Protein AF-A0A939DT21-F1 (afdb_monomer_lite)

pLDDT: mean 90.7, std 7.93, range [51.38, 97.12]

Secondary structure (DSSP, 8-state):
----THHHHTHHHHHHHHHHHHHHHHHHHHHHHHT-----HHHHHHHHHHHHHHHHHHHHHHHHHHHHHHHHHHHHHHHTT-HHHHHHHHHHHHHHHHHHHHHHHHHHHH--

Organism: NCBI:txid751969

Structure (mmCIF, N/CA/C/O backbone):
data_AF-A0A939DT21-F1
#
_entry.id   AF-A0A939DT21-F1
#
loop_
_atom_site.group_PDB
_atom_site.id
_atom_site.type_symbol
_atom_site.label_atom_id
_atom_site.label_alt_id
_atom_site.label_comp_id
_atom_site.label_asym_id
_atom_site.label_entity_id
_atom_site.label_seq_id
_atom_site.pdbx_PDB_ins_code
_atom_site.Cartn_x
_atom_site.Cartn_y
_atom_site.Cartn_z
_atom_site.occupancy
_atom_site.B_iso_or_equiv
_atom_site.auth_seq_id
_atom_site.auth_comp_id
_atom_site.auth_asym_id
_atom_site.auth_atom_id
_atom_site.pdbx_PDB_model_num
ATOM 1 N N . MET A 1 1 ? -21.346 -6.337 17.626 1.00 51.38 1 MET A N 1
ATOM 2 C 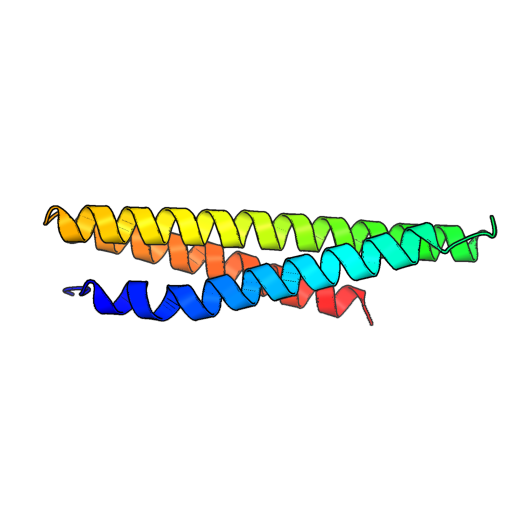CA . MET A 1 1 ? -19.960 -6.763 17.919 1.00 51.38 1 MET A CA 1
ATOM 3 C C . MET A 1 1 ? -19.192 -5.530 18.378 1.00 51.38 1 MET A C 1
ATOM 5 O O . MET A 1 1 ? -19.177 -4.561 17.632 1.00 51.38 1 MET A O 1
ATOM 9 N N . ASN A 1 2 ? -18.654 -5.510 19.601 1.00 62.81 2 ASN A N 1
ATOM 10 C CA . ASN A 1 2 ? -17.906 -4.354 20.117 1.00 62.81 2 ASN A CA 1
ATOM 11 C C . ASN A 1 2 ? -16.434 -4.485 19.709 1.00 62.81 2 ASN A C 1
ATOM 13 O O . ASN A 1 2 ? -15.739 -5.373 20.191 1.00 62.81 2 ASN A O 1
ATOM 17 N N . ILE A 1 3 ? -15.984 -3.626 18.796 1.00 71.62 3 ILE A N 1
ATOM 18 C CA . ILE A 1 3 ? -14.572 -3.483 18.429 1.00 71.62 3 ILE A CA 1
ATOM 19 C C . ILE A 1 3 ? -13.913 -2.577 19.465 1.00 71.62 3 ILE A C 1
ATOM 21 O O . ILE A 1 3 ? -14.331 -1.432 19.639 1.00 71.62 3 ILE A O 1
ATOM 25 N N . THR A 1 4 ? -12.897 -3.087 20.151 1.00 78.06 4 THR A N 1
ATOM 26 C CA . THR A 1 4 ? -12.104 -2.319 21.113 1.00 78.06 4 THR A CA 1
ATOM 27 C C . THR A 1 4 ? -11.026 -1.513 20.391 1.00 78.06 4 THR A C 1
ATOM 29 O O . THR A 1 4 ? -10.570 -1.887 19.311 1.00 78.06 4 THR A O 1
ATOM 32 N N . LEU A 1 5 ? -10.547 -0.431 21.012 1.00 77.88 5 LEU A N 1
ATOM 33 C CA . LEU A 1 5 ? -9.430 0.378 20.492 1.00 77.88 5 LEU A CA 1
ATOM 34 C C . LEU A 1 5 ? -8.157 -0.444 20.223 1.00 77.88 5 LEU A C 1
ATOM 36 O O . LEU A 1 5 ? -7.332 -0.054 19.403 1.00 77.88 5 LEU A O 1
ATOM 40 N N . THR A 1 6 ? -8.003 -1.595 20.876 1.00 80.50 6 THR A N 1
ATOM 41 C CA . THR A 1 6 ? -6.867 -2.498 20.676 1.00 80.50 6 THR A CA 1
ATOM 42 C C . THR A 1 6 ? -6.880 -3.193 19.313 1.00 80.50 6 THR A C 1
ATOM 44 O O . THR A 1 6 ? -5.809 -3.448 18.772 1.00 80.50 6 THR A O 1
ATOM 47 N N . THR A 1 7 ? -8.044 -3.465 18.707 1.00 82.31 7 THR A N 1
ATOM 48 C CA . THR A 1 7 ? -8.105 -4.187 17.422 1.00 82.31 7 THR A CA 1
ATOM 49 C C . THR A 1 7 ? -7.496 -3.379 16.270 1.00 82.31 7 THR A C 1
ATOM 51 O O . THR A 1 7 ? -6.610 -3.909 15.599 1.00 82.31 7 THR A O 1
ATOM 54 N N . PRO A 1 8 ? -7.864 -2.098 16.050 1.00 77.56 8 PRO A N 1
ATOM 55 C CA . PRO A 1 8 ? -7.196 -1.287 15.038 1.00 77.56 8 PRO A CA 1
ATOM 56 C C . PRO A 1 8 ? -5.747 -0.950 15.430 1.00 77.56 8 PRO A C 1
ATOM 58 O O . PRO A 1 8 ? -4.896 -0.844 14.551 1.00 77.56 8 PRO A O 1
ATOM 61 N N . ALA A 1 9 ? -5.429 -0.844 16.731 1.00 84.25 9 ALA A N 1
ATOM 62 C CA . ALA A 1 9 ? -4.083 -0.500 17.213 1.00 84.25 9 ALA A CA 1
ATOM 63 C C . ALA A 1 9 ? -3.029 -1.534 16.796 1.00 84.25 9 ALA A C 1
ATOM 65 O O . ALA A 1 9 ? -1.918 -1.173 16.411 1.00 84.25 9 ALA A O 1
ATOM 66 N N . MET A 1 10 ? -3.395 -2.817 16.805 1.00 87.06 10 MET A N 1
ATOM 67 C CA . MET A 1 10 ? -2.507 -3.914 16.408 1.00 87.06 10 MET A CA 1
ATOM 68 C C . MET A 1 10 ? -2.113 -3.861 14.922 1.00 87.06 10 MET A C 1
ATOM 70 O O . MET A 1 10 ? -1.112 -4.461 14.535 1.00 87.06 10 MET A O 1
ATOM 74 N N . LEU A 1 11 ? -2.857 -3.127 14.084 1.00 84.88 11 LEU A N 1
ATOM 75 C CA . LEU A 1 11 ? -2.555 -2.975 12.658 1.00 84.88 11 LEU A CA 1
ATOM 76 C C . LEU A 1 11 ? -1.531 -1.868 12.370 1.00 84.88 11 LEU A C 1
ATOM 78 O O . LEU A 1 11 ? -0.904 -1.902 11.313 1.00 84.88 11 LEU A O 1
ATOM 82 N N . PHE A 1 12 ? -1.311 -0.915 13.284 1.00 85.44 12 PHE A N 1
ATOM 83 C CA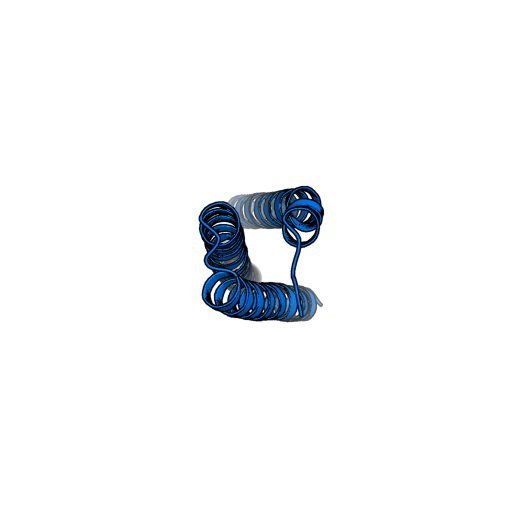 . PHE A 1 12 ? -0.398 0.216 13.052 1.00 85.44 12 PHE A CA 1
ATOM 84 C C . PHE A 1 12 ? 1.034 -0.219 12.719 1.00 85.44 12 PHE A C 1
ATOM 86 O O . PHE A 1 12 ? 1.570 0.260 11.712 1.00 85.44 12 PHE A O 1
ATOM 93 N N . PRO A 1 13 ? 1.661 -1.135 13.485 1.00 88.12 13 PRO A N 1
ATOM 94 C CA . PRO A 1 13 ? 3.010 -1.596 13.172 1.00 88.12 13 PRO A CA 1
ATOM 95 C C . PRO A 1 13 ? 3.069 -2.306 11.815 1.00 88.12 13 PRO A C 1
ATOM 97 O O . PRO A 1 13 ? 3.966 -2.044 11.016 1.00 88.12 13 PRO A O 1
ATOM 100 N N . ALA A 1 14 ? 2.079 -3.156 11.520 1.00 88.75 14 ALA A N 1
ATOM 101 C CA . ALA A 1 14 ? 2.020 -3.912 10.272 1.00 88.75 14 ALA A CA 1
ATOM 102 C C . ALA A 1 14 ? 1.864 -2.996 9.047 1.00 88.75 14 ALA A C 1
ATOM 104 O O . ALA A 1 14 ? 2.590 -3.149 8.065 1.00 88.75 14 ALA A O 1
ATOM 105 N N . ILE A 1 15 ? 0.964 -2.009 9.117 1.00 89.38 15 ILE A N 1
ATOM 106 C CA . ILE A 1 15 ? 0.745 -1.039 8.037 1.00 89.38 15 ILE A CA 1
ATOM 107 C C . ILE A 1 15 ? 1.987 -0.159 7.842 1.00 89.38 15 ILE A C 1
ATOM 109 O O . ILE A 1 15 ? 2.403 0.067 6.707 1.00 89.38 15 ILE A O 1
ATOM 113 N N . SER A 1 16 ? 2.631 0.276 8.929 1.00 88.62 16 SER A N 1
ATOM 114 C CA . SER A 1 16 ? 3.868 1.071 8.866 1.00 88.62 16 SER A CA 1
ATOM 115 C C . SER A 1 16 ? 5.003 0.316 8.165 1.00 88.62 16 SER A C 1
ATOM 117 O O . SER A 1 16 ? 5.648 0.858 7.266 1.00 88.62 16 SER A O 1
ATOM 119 N N . LEU A 1 17 ? 5.215 -0.958 8.518 1.00 92.94 17 LEU A N 1
ATOM 120 C CA . LEU A 1 17 ? 6.215 -1.816 7.871 1.00 92.94 17 LEU A CA 1
ATOM 121 C C . LEU A 1 17 ? 5.905 -2.050 6.387 1.00 92.94 17 LEU A C 1
ATOM 123 O O . LEU A 1 17 ? 6.809 -2.045 5.551 1.00 92.94 17 LEU A O 1
ATOM 127 N N . LEU A 1 18 ? 4.628 -2.215 6.046 1.00 92.94 18 LEU A N 1
ATOM 128 C CA . LEU A 1 18 ? 4.174 -2.398 4.671 1.00 92.94 18 LEU A CA 1
ATOM 129 C C . LEU A 1 18 ? 4.420 -1.145 3.813 1.00 92.94 18 LEU A C 1
ATOM 131 O O . LEU A 1 18 ? 4.940 -1.258 2.702 1.00 92.94 18 LEU A O 1
ATOM 135 N N . LEU A 1 19 ? 4.138 0.051 4.336 1.00 91.62 19 LEU A N 1
ATOM 136 C CA . LEU A 1 19 ? 4.425 1.318 3.650 1.00 91.62 19 LEU A CA 1
ATOM 137 C C . LEU A 1 19 ? 5.932 1.546 3.459 1.00 91.62 19 LEU A C 1
ATOM 139 O O . LEU A 1 19 ? 6.358 2.007 2.393 1.00 91.62 19 LEU A O 1
ATOM 143 N N . LEU A 1 20 ? 6.746 1.177 4.453 1.00 94.44 20 LEU A N 1
ATOM 144 C CA . LEU A 1 20 ? 8.205 1.206 4.336 1.00 94.44 20 LEU A CA 1
ATOM 145 C C . LEU A 1 20 ? 8.689 0.257 3.230 1.00 94.44 20 LEU A C 1
ATOM 147 O O . LEU A 1 20 ? 9.496 0.648 2.386 1.00 94.44 20 LEU A O 1
ATOM 151 N N . ALA A 1 21 ? 8.149 -0.963 3.173 1.00 94.50 21 ALA A N 1
ATOM 152 C CA . ALA A 1 21 ? 8.477 -1.926 2.126 1.00 94.50 21 ALA A CA 1
ATOM 153 C C . ALA A 1 21 ? 8.119 -1.406 0.722 1.00 94.50 21 ALA A C 1
ATOM 155 O O . ALA A 1 21 ? 8.908 -1.563 -0.212 1.00 94.50 21 ALA A O 1
ATOM 156 N N . TYR A 1 22 ? 6.964 -0.753 0.561 1.00 95.06 22 TYR A N 1
ATOM 157 C CA . TYR A 1 22 ? 6.556 -0.160 -0.720 1.00 95.06 22 TYR A CA 1
ATOM 158 C C . TYR A 1 22 ? 7.464 0.994 -1.133 1.00 95.06 22 TYR A C 1
ATOM 160 O O . TYR A 1 22 ? 7.889 1.054 -2.288 1.00 95.06 22 TYR A O 1
ATOM 168 N N . THR A 1 23 ? 7.831 1.851 -0.181 1.00 95.31 23 THR A N 1
ATOM 169 C CA . THR A 1 23 ? 8.772 2.953 -0.413 1.00 95.31 23 THR A CA 1
ATOM 170 C C . THR A 1 23 ? 10.131 2.419 -0.866 1.00 95.31 23 THR A C 1
ATOM 172 O O . THR A 1 23 ? 10.668 2.883 -1.871 1.00 95.31 23 THR A O 1
ATOM 175 N N . ASN A 1 24 ? 10.647 1.383 -0.198 1.00 96.00 24 ASN A N 1
ATOM 176 C CA . ASN A 1 24 ? 11.904 0.742 -0.582 1.00 96.00 24 ASN A CA 1
ATOM 177 C C . ASN A 1 24 ? 11.835 0.181 -2.011 1.00 96.00 24 ASN A C 1
ATOM 179 O O . ASN A 1 24 ? 12.708 0.481 -2.823 1.00 96.00 24 ASN A O 1
ATOM 183 N N . ARG A 1 25 ? 10.765 -0.548 -2.367 1.00 94.62 25 ARG A N 1
ATOM 184 C CA . ARG A 1 25 ? 10.571 -1.057 -3.740 1.00 94.62 25 ARG A CA 1
ATOM 185 C C . ARG A 1 25 ? 10.518 0.070 -4.774 1.00 94.62 25 ARG A C 1
ATOM 187 O O . ARG A 1 25 ? 11.144 -0.042 -5.828 1.00 94.62 25 ARG A O 1
ATOM 194 N N . PHE A 1 26 ? 9.804 1.156 -4.478 1.00 95.06 26 PHE A N 1
ATOM 195 C CA . PHE A 1 26 ? 9.715 2.319 -5.361 1.00 95.06 26 PHE A CA 1
ATOM 196 C C . PHE A 1 26 ? 11.094 2.942 -5.615 1.00 95.06 26 PHE A C 1
ATOM 198 O O . PHE A 1 26 ? 11.477 3.138 -6.770 1.00 95.06 26 PHE A O 1
ATOM 205 N N . VAL A 1 27 ? 11.854 3.211 -4.548 1.00 94.94 27 VAL A N 1
ATOM 206 C CA . VAL A 1 27 ? 13.189 3.823 -4.638 1.00 94.94 27 VAL A CA 1
ATOM 207 C C . VAL A 1 27 ? 14.152 2.922 -5.410 1.00 94.94 27 VAL A C 1
ATOM 209 O O . VAL A 1 27 ? 14.874 3.412 -6.282 1.00 94.94 27 VAL A O 1
ATOM 212 N N . THR A 1 28 ? 14.128 1.610 -5.160 1.00 95.44 28 THR A N 1
ATOM 213 C CA . THR A 1 28 ? 14.954 0.641 -5.891 1.00 95.44 28 THR A CA 1
ATOM 214 C C . THR A 1 28 ? 14.643 0.654 -7.389 1.00 95.44 28 THR A C 1
ATOM 216 O O . THR A 1 28 ? 15.561 0.822 -8.190 1.00 95.44 28 THR A O 1
ATOM 219 N N . LEU A 1 29 ? 13.370 0.557 -7.794 1.00 93.50 29 LEU A N 1
ATOM 220 C CA . LEU A 1 29 ? 13.001 0.570 -9.218 1.00 93.50 29 LEU A CA 1
ATOM 221 C C . LEU A 1 29 ? 13.324 1.910 -9.889 1.00 93.50 29 LEU A C 1
ATOM 223 O O . LEU A 1 29 ? 13.833 1.928 -11.009 1.00 93.50 29 LEU A O 1
ATOM 227 N N . ALA A 1 30 ? 13.084 3.032 -9.207 1.00 93.38 30 ALA A N 1
ATOM 228 C CA . ALA A 1 30 ? 13.438 4.355 -9.717 1.00 93.38 30 ALA A CA 1
ATOM 229 C C . ALA A 1 30 ? 14.960 4.530 -9.870 1.00 93.38 30 ALA A C 1
ATOM 231 O O . ALA A 1 30 ? 15.415 5.226 -10.776 1.00 93.38 30 ALA A O 1
ATOM 232 N N . SER A 1 31 ? 15.762 3.906 -9.003 1.00 94.38 31 SER A N 1
ATOM 233 C CA . SER A 1 31 ? 17.220 3.853 -9.155 1.00 94.38 31 SER A CA 1
ATOM 234 C C . SER A 1 31 ? 17.629 3.039 -10.383 1.00 94.38 31 SER A C 1
ATOM 236 O O . SER A 1 31 ? 18.389 3.534 -11.208 1.00 94.38 31 SER A O 1
ATOM 238 N N . ILE A 1 32 ? 17.053 1.846 -10.571 1.00 93.06 32 ILE A N 1
ATOM 239 C CA . ILE A 1 32 ? 17.334 0.989 -11.736 1.00 93.06 32 ILE A CA 1
ATOM 240 C C . ILE A 1 32 ? 17.025 1.724 -13.047 1.00 93.06 32 ILE A C 1
ATOM 242 O O . ILE A 1 32 ? 17.867 1.740 -13.937 1.00 93.06 32 ILE A O 1
ATOM 246 N N . ILE A 1 33 ? 15.870 2.399 -13.151 1.00 91.12 33 ILE A N 1
ATOM 247 C CA . ILE A 1 33 ? 15.511 3.173 -14.355 1.00 91.12 33 ILE A CA 1
ATOM 248 C C . ILE A 1 33 ? 16.555 4.256 -14.667 1.00 91.12 33 ILE A C 1
ATOM 250 O O . ILE A 1 33 ? 16.872 4.475 -15.832 1.00 91.12 33 ILE A O 1
ATOM 254 N N . ARG A 1 34 ? 17.089 4.932 -13.643 1.00 91.38 34 ARG A N 1
ATOM 255 C CA . ARG A 1 34 ? 18.093 5.998 -13.808 1.00 91.38 34 ARG A CA 1
ATOM 256 C C . ARG A 1 34 ? 19.477 5.481 -14.212 1.00 91.38 34 ARG A C 1
ATOM 258 O O . ARG A 1 34 ? 20.255 6.262 -14.741 1.00 91.38 34 ARG A O 1
ATOM 265 N N . ASN A 1 35 ? 19.775 4.205 -13.968 1.00 91.88 35 ASN A N 1
ATOM 266 C CA . ASN A 1 35 ? 21.059 3.587 -14.309 1.00 91.88 35 ASN A CA 1
ATOM 267 C C . ASN A 1 35 ? 21.116 3.035 -15.744 1.00 91.88 35 ASN A C 1
ATOM 269 O O . ASN A 1 35 ? 22.168 2.555 -16.160 1.00 91.88 35 ASN A O 1
ATOM 273 N N . PHE A 1 36 ? 20.023 3.081 -16.512 1.00 88.56 36 PHE A N 1
ATOM 274 C CA . PHE A 1 36 ? 20.084 2.761 -17.938 1.00 88.56 36 PHE A CA 1
ATOM 275 C C . PHE A 1 36 ? 20.774 3.894 -18.702 1.00 88.56 36 PHE A C 1
ATOM 277 O O . PHE A 1 36 ? 20.317 5.034 -18.673 1.00 88.56 36 PHE A O 1
ATOM 284 N N . VAL A 1 37 ? 21.870 3.560 -19.386 1.00 82.00 37 VAL A N 1
ATOM 285 C CA . VAL A 1 37 ? 22.696 4.510 -20.156 1.00 82.00 37 VAL A CA 1
ATOM 286 C C . VAL A 1 37 ? 22.531 4.321 -21.672 1.00 82.00 37 VAL A C 1
ATOM 288 O O . VAL A 1 37 ? 22.797 5.240 -22.440 1.00 82.00 37 VAL A O 1
ATOM 291 N N . ASP A 1 38 ? 22.071 3.148 -22.112 1.00 84.19 38 ASP A N 1
ATOM 292 C CA . ASP A 1 38 ? 21.962 2.786 -23.528 1.00 84.19 38 ASP A CA 1
ATOM 293 C C . ASP A 1 38 ? 20.547 3.022 -24.099 1.00 84.19 38 ASP A C 1
ATOM 295 O O . ASP A 1 38 ? 19.547 2.909 -23.390 1.00 84.19 38 ASP A O 1
ATOM 299 N N . ASN A 1 39 ? 20.458 3.327 -25.397 1.00 80.94 39 ASN A N 1
ATOM 300 C CA . ASN A 1 39 ? 19.212 3.666 -26.104 1.00 80.94 39 ASN A CA 1
ATOM 301 C C . ASN A 1 39 ? 18.648 2.509 -26.948 1.00 80.94 39 ASN A C 1
ATOM 303 O O . ASN A 1 39 ? 17.816 2.724 -27.827 1.00 80.94 39 ASN A O 1
ATOM 307 N N . SER A 1 40 ? 19.072 1.273 -26.691 1.00 89.62 40 SER A N 1
ATOM 308 C CA . SER A 1 40 ? 18.581 0.086 -27.398 1.00 89.62 40 SER A CA 1
ATOM 309 C C . SER A 1 40 ? 17.071 -0.160 -27.213 1.00 89.62 40 SER A C 1
ATOM 311 O O . SER A 1 40 ? 16.470 0.174 -26.184 1.00 89.62 40 SER A O 1
ATOM 313 N N . ASP A 1 41 ? 16.435 -0.803 -28.199 1.00 85.94 41 ASP A N 1
ATOM 314 C CA . ASP A 1 41 ? 15.009 -1.181 -28.143 1.00 85.94 41 ASP A CA 1
ATOM 315 C C . ASP A 1 41 ? 14.691 -2.132 -26.975 1.00 85.94 41 ASP A C 1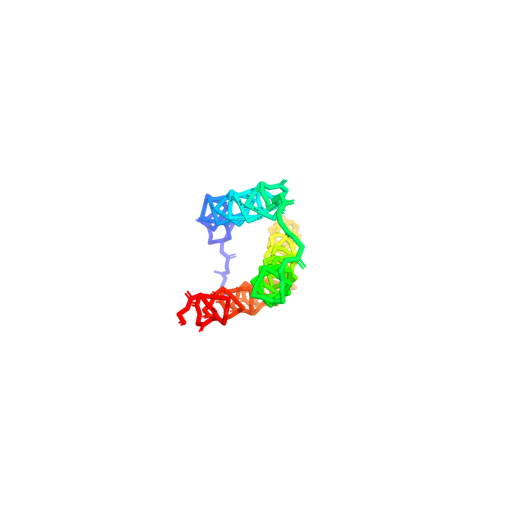
ATOM 317 O O . ASP A 1 41 ? 13.596 -2.109 -26.404 1.00 85.94 41 ASP A O 1
ATOM 321 N N . SER A 1 42 ? 15.651 -2.977 -26.589 1.00 86.69 42 SER A N 1
ATOM 322 C CA . SER A 1 42 ? 15.552 -3.855 -25.418 1.00 86.69 42 SER A CA 1
ATOM 323 C C . SER A 1 42 ? 15.504 -3.052 -24.115 1.00 86.69 42 SER A C 1
ATOM 325 O O . SER A 1 42 ? 14.674 -3.343 -23.249 1.00 86.69 42 SER A O 1
ATOM 327 N N . THR A 1 43 ? 16.326 -2.006 -24.003 1.00 88.81 43 THR A N 1
ATOM 328 C CA . THR A 1 43 ? 16.343 -1.082 -22.861 1.00 88.81 43 THR A CA 1
ATOM 329 C C . THR A 1 43 ? 15.021 -0.328 -22.736 1.00 88.81 43 THR A C 1
ATOM 331 O O . THR A 1 43 ? 14.440 -0.271 -21.650 1.00 88.81 43 THR A O 1
ATOM 334 N N . HIS A 1 44 ? 14.459 0.150 -23.849 1.00 88.38 44 HIS A N 1
ATOM 335 C CA . HIS A 1 44 ? 13.147 0.803 -23.857 1.00 88.38 44 HIS A CA 1
ATOM 336 C C . HIS A 1 44 ? 12.031 -0.111 -23.330 1.00 88.38 44 HIS A C 1
ATOM 338 O O . HIS A 1 44 ? 11.209 0.315 -22.510 1.00 88.38 44 HIS A O 1
ATOM 344 N N . LYS A 1 45 ? 12.024 -1.387 -23.737 1.00 89.38 45 LYS A N 1
ATOM 345 C CA . LYS A 1 45 ? 11.056 -2.383 -23.243 1.00 89.38 45 LYS A CA 1
ATOM 346 C C . LYS A 1 45 ? 11.214 -2.649 -21.742 1.00 89.38 45 LYS A C 1
ATOM 348 O O . LYS A 1 45 ? 10.207 -2.736 -21.036 1.00 89.38 45 LYS A O 1
ATOM 353 N N . GLN A 1 46 ? 12.447 -2.724 -21.236 1.00 90.19 46 GLN A N 1
ATOM 354 C CA . GLN A 1 46 ? 12.705 -2.888 -19.799 1.00 90.19 46 GLN A CA 1
ATOM 355 C C . GLN A 1 46 ? 12.247 -1.668 -18.993 1.00 90.19 46 GLN A C 1
ATOM 357 O O . GLN A 1 46 ? 11.525 -1.820 -18.007 1.00 90.19 46 GLN A O 1
ATOM 362 N N . ILE A 1 47 ? 12.581 -0.453 -19.440 1.00 91.75 47 ILE A N 1
ATOM 363 C CA . ILE A 1 47 ? 12.139 0.791 -18.794 1.00 91.75 47 ILE A CA 1
ATOM 364 C C . ILE A 1 47 ? 10.608 0.874 -18.776 1.00 91.75 47 ILE A C 1
ATOM 366 O O . ILE A 1 47 ? 10.030 1.242 -17.751 1.00 91.75 47 ILE A O 1
ATOM 370 N N . ALA A 1 48 ? 9.931 0.502 -19.866 1.00 91.88 48 ALA A N 1
ATOM 371 C CA . ALA A 1 48 ? 8.470 0.476 -19.918 1.00 91.88 48 ALA A CA 1
ATOM 372 C C . ALA A 1 48 ? 7.867 -0.495 -18.883 1.00 91.88 48 ALA A C 1
ATOM 374 O O . ALA A 1 48 ? 6.918 -0.131 -18.181 1.00 91.88 48 ALA A O 1
ATOM 375 N N . ASN A 1 49 ? 8.444 -1.693 -18.725 1.00 91.62 49 ASN A N 1
ATOM 376 C CA . ASN A 1 49 ? 8.024 -2.648 -17.694 1.00 91.62 49 ASN A CA 1
ATOM 377 C C . ASN A 1 49 ? 8.242 -2.078 -16.277 1.00 91.62 49 ASN A C 1
ATOM 379 O O . ASN A 1 49 ? 7.310 -2.054 -15.469 1.00 91.62 49 ASN A O 1
ATOM 383 N N . LEU A 1 50 ? 9.422 -1.517 -15.997 1.00 93.19 50 LEU A N 1
ATOM 384 C CA . LEU A 1 50 ? 9.740 -0.917 -14.697 1.00 93.19 50 LEU A CA 1
ATOM 385 C C . LEU A 1 50 ? 8.821 0.268 -14.363 1.00 93.19 50 LEU A C 1
ATOM 387 O O . LEU A 1 50 ? 8.358 0.388 -13.228 1.00 93.19 50 LEU A O 1
ATOM 391 N N . ARG A 1 51 ? 8.480 1.113 -15.345 1.00 93.31 51 ARG A N 1
ATOM 392 C CA . ARG A 1 51 ? 7.505 2.205 -15.171 1.00 93.31 51 ARG A CA 1
ATOM 393 C C . ARG A 1 51 ? 6.112 1.678 -14.830 1.00 93.31 51 ARG A C 1
ATOM 395 O O . ARG A 1 51 ? 5.460 2.226 -13.941 1.00 93.31 51 ARG A O 1
ATOM 402 N N . LYS A 1 52 ? 5.670 0.592 -15.477 1.00 93.62 52 LYS A N 1
ATOM 403 C CA . LYS A 1 52 ? 4.393 -0.070 -15.159 1.00 93.62 52 LYS A CA 1
ATOM 404 C C . LYS A 1 52 ? 4.376 -0.583 -13.717 1.00 93.62 52 LYS A C 1
ATOM 406 O O . LYS A 1 52 ? 3.394 -0.366 -13.007 1.00 93.62 52 LYS A O 1
ATOM 411 N N . ARG A 1 53 ? 5.473 -1.196 -13.261 1.00 94.75 53 ARG A N 1
ATOM 412 C CA . ARG A 1 53 ? 5.637 -1.647 -11.868 1.00 94.75 53 ARG A CA 1
ATOM 413 C C . ARG A 1 53 ? 5.604 -0.483 -10.881 1.00 94.75 53 ARG A C 1
ATOM 415 O O . ARG A 1 53 ? 4.865 -0.539 -9.904 1.00 94.75 53 ARG A O 1
ATOM 422 N N . ILE A 1 54 ? 6.307 0.613 -11.178 1.00 95.31 54 ILE A N 1
ATOM 423 C CA . ILE A 1 54 ? 6.252 1.841 -10.370 1.00 95.31 54 ILE A CA 1
ATOM 424 C C . ILE A 1 54 ? 4.815 2.354 -10.237 1.00 95.31 54 ILE A C 1
ATOM 426 O O . ILE A 1 54 ? 4.403 2.745 -9.146 1.00 95.31 54 ILE A O 1
ATOM 430 N N . GLN A 1 55 ? 4.034 2.344 -11.318 1.00 95.31 55 GLN A N 1
ATOM 431 C CA . GLN A 1 55 ? 2.652 2.813 -11.261 1.00 95.31 55 GLN A CA 1
ATOM 432 C C . GLN A 1 55 ? 1.756 1.916 -10.399 1.00 95.31 55 GLN A C 1
ATOM 434 O O . GLN A 1 55 ? 0.863 2.424 -9.721 1.00 95.31 55 GLN A O 1
ATOM 439 N N . LEU A 1 56 ? 2.013 0.607 -10.367 1.00 94.69 56 LEU A N 1
ATOM 440 C CA . LEU A 1 56 ? 1.335 -0.296 -9.437 1.00 94.69 56 LEU A CA 1
ATOM 441 C C . LEU A 1 56 ? 1.731 -0.024 -7.989 1.00 94.69 56 LEU A C 1
ATOM 443 O O . LEU A 1 56 ? 0.837 0.108 -7.161 1.00 94.69 56 LEU A O 1
ATOM 447 N N . ILE A 1 57 ? 3.023 0.160 -7.693 1.00 95.56 57 ILE A N 1
ATOM 448 C CA . ILE A 1 57 ? 3.488 0.486 -6.333 1.00 95.56 57 ILE A CA 1
ATOM 449 C C . ILE A 1 57 ? 2.857 1.785 -5.830 1.00 95.56 57 ILE A C 1
ATOM 451 O O . ILE A 1 57 ? 2.399 1.835 -4.691 1.00 95.56 57 ILE A O 1
ATOM 455 N N . LYS A 1 58 ? 2.751 2.813 -6.683 1.00 95.75 58 LYS A N 1
ATOM 456 C CA . LYS A 1 58 ? 2.045 4.055 -6.328 1.00 95.75 58 LYS A CA 1
ATOM 457 C C . LYS A 1 58 ? 0.592 3.787 -5.928 1.00 95.75 58 LYS A C 1
ATOM 459 O O . LYS A 1 58 ? 0.177 4.210 -4.857 1.00 95.75 58 LYS A O 1
ATOM 464 N N . ARG A 1 59 ? -0.150 3.008 -6.725 1.00 96.56 59 ARG A N 1
ATOM 465 C CA . ARG A 1 59 ? -1.548 2.642 -6.423 1.00 96.56 59 ARG A CA 1
ATOM 466 C C . ARG A 1 59 ? -1.682 1.780 -5.163 1.00 96.56 59 ARG A C 1
ATOM 468 O O . ARG A 1 59 ? -2.627 1.959 -4.400 1.00 96.56 59 ARG A O 1
ATOM 475 N N . MET A 1 60 ? -0.742 0.861 -4.929 1.00 95.12 60 MET A N 1
ATOM 476 C CA . MET A 1 60 ? -0.670 0.069 -3.695 1.00 95.12 60 MET A CA 1
ATOM 477 C C . MET A 1 60 ? -0.524 0.986 -2.480 1.00 95.12 60 MET A C 1
ATOM 479 O O . MET A 1 60 ? -1.247 0.830 -1.496 1.00 95.12 60 MET A O 1
ATOM 483 N N . GLN A 1 61 ? 0.390 1.954 -2.563 1.00 95.69 61 GLN A N 1
ATOM 484 C CA . GLN A 1 61 ? 0.690 2.885 -1.483 1.00 95.69 61 GLN A CA 1
ATOM 485 C C . GLN A 1 61 ? -0.464 3.858 -1.231 1.00 95.69 61 GLN A C 1
ATOM 487 O O . GLN A 1 61 ? -0.836 4.044 -0.079 1.00 95.69 61 GLN A O 1
ATOM 492 N N . GLU A 1 62 ? -1.092 4.399 -2.277 1.00 96.38 62 GLU A N 1
ATOM 493 C CA . GLU A 1 62 ? -2.298 5.233 -2.164 1.00 96.38 62 GLU A CA 1
ATOM 494 C C . GLU A 1 62 ? -3.428 4.496 -1.431 1.00 96.38 62 GLU A C 1
ATOM 496 O O . GLU A 1 62 ? -3.973 5.015 -0.457 1.00 96.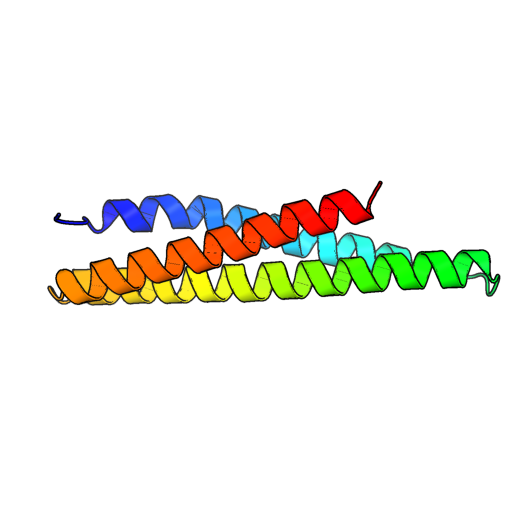38 62 GLU A O 1
ATOM 501 N N . ALA A 1 63 ? -3.733 3.256 -1.829 1.00 96.44 63 ALA A N 1
ATOM 502 C CA . ALA A 1 63 ? -4.754 2.446 -1.164 1.00 96.44 63 ALA A CA 1
ATOM 503 C C . ALA A 1 63 ? -4.372 2.082 0.284 1.00 96.44 63 ALA A C 1
ATOM 505 O O . ALA A 1 63 ? -5.222 2.118 1.174 1.00 96.44 63 ALA A O 1
ATOM 506 N N . GLY A 1 64 ? -3.096 1.773 0.539 1.00 95.38 64 GLY A N 1
ATOM 507 C CA . GLY A 1 64 ? -2.592 1.467 1.880 1.00 95.38 64 GLY A CA 1
ATOM 508 C C . GLY A 1 64 ? -2.660 2.672 2.825 1.00 95.38 64 GLY A C 1
ATOM 509 O O . GLY A 1 64 ? -3.109 2.539 3.963 1.00 95.38 64 GLY A O 1
ATOM 510 N N . VAL A 1 65 ? -2.291 3.862 2.345 1.00 95.88 65 VAL A N 1
ATOM 511 C CA . VAL A 1 65 ? -2.399 5.122 3.099 1.00 95.88 65 VAL A CA 1
ATOM 512 C C . VAL A 1 65 ? -3.863 5.496 3.330 1.00 95.88 65 VAL A C 1
ATOM 514 O O . VAL A 1 65 ? -4.219 5.875 4.443 1.00 95.88 65 VAL A O 1
ATOM 517 N N . ALA A 1 66 ? -4.734 5.336 2.329 1.00 96.44 66 ALA A N 1
ATOM 518 C CA . ALA A 1 66 ? -6.168 5.580 2.487 1.00 96.44 66 ALA A CA 1
ATOM 519 C C . ALA A 1 66 ? -6.798 4.637 3.527 1.00 96.44 66 ALA A C 1
ATOM 521 O O . ALA A 1 66 ? -7.547 5.082 4.396 1.00 96.44 66 ALA A O 1
ATOM 522 N N . SER A 1 67 ? -6.433 3.351 3.503 1.00 95.06 67 SER A N 1
ATOM 523 C CA . SER A 1 67 ? -6.798 2.396 4.554 1.00 95.06 67 SER A CA 1
ATOM 524 C C . SER A 1 67 ? -6.320 2.866 5.928 1.00 95.06 67 SER A C 1
ATOM 526 O O . SER A 1 67 ? -7.090 2.879 6.884 1.00 95.06 67 SER A O 1
ATOM 528 N N . PHE A 1 68 ? -5.052 3.263 6.045 1.00 94.12 68 PHE A N 1
ATOM 529 C CA . PHE A 1 68 ? -4.488 3.725 7.312 1.00 94.12 68 PHE A CA 1
ATOM 530 C C . PHE A 1 68 ? -5.230 4.945 7.867 1.00 94.12 68 PHE A C 1
ATOM 532 O O . PHE A 1 68 ? -5.586 4.976 9.044 1.00 94.12 68 PHE A O 1
ATOM 539 N N . PHE A 1 69 ? -5.533 5.914 7.005 1.00 95.44 69 PHE A N 1
ATOM 540 C CA . PHE A 1 69 ? -6.306 7.098 7.360 1.00 95.44 69 PHE A CA 1
ATOM 541 C C . PHE A 1 69 ? -7.703 6.739 7.887 1.00 95.44 69 PHE A C 1
ATOM 543 O O . PHE A 1 69 ? -8.102 7.213 8.951 1.00 95.44 69 PHE A O 1
ATOM 550 N N . LEU A 1 70 ? -8.427 5.848 7.200 1.00 94.81 70 LEU A N 1
ATOM 551 C CA . LEU A 1 70 ? -9.730 5.370 7.672 1.00 94.81 70 LEU A CA 1
ATOM 552 C C . LEU A 1 70 ? -9.619 4.587 8.987 1.00 94.81 70 LEU A C 1
ATOM 554 O O . LEU A 1 70 ? -10.485 4.714 9.848 1.00 94.81 70 LEU A O 1
ATOM 558 N N . CYS A 1 71 ? -8.548 3.821 9.187 1.00 93.88 71 CYS A N 1
ATOM 559 C CA . CYS A 1 71 ? -8.290 3.119 10.443 1.00 93.88 71 CYS A CA 1
ATOM 560 C C . CYS A 1 71 ? -8.132 4.106 11.617 1.00 93.88 71 CYS A C 1
ATOM 562 O O . CYS A 1 71 ? -8.761 3.928 12.661 1.00 93.88 71 CYS A O 1
ATOM 564 N N . VAL A 1 72 ? -7.382 5.198 11.426 1.00 94.50 72 VAL A N 1
ATOM 565 C CA . VAL A 1 72 ? -7.265 6.289 12.413 1.00 94.50 72 VAL A CA 1
ATOM 566 C C . VAL A 1 72 ? -8.624 6.952 12.667 1.00 94.50 72 VAL A C 1
ATOM 568 O O . VAL A 1 72 ? -9.000 7.162 13.821 1.00 94.50 72 VAL A O 1
ATOM 571 N N . LEU A 1 73 ? -9.401 7.226 11.614 1.00 95.12 73 LEU A N 1
ATOM 572 C CA . LEU A 1 73 ? -10.740 7.813 11.739 1.00 95.12 73 LEU A CA 1
ATOM 573 C C . LEU A 1 73 ? -11.705 6.895 12.508 1.00 95.12 73 LEU A C 1
ATOM 575 O O . LEU A 1 73 ? -12.482 7.363 13.339 1.00 95.12 73 LEU A O 1
ATOM 579 N N . SER A 1 74 ? -11.621 5.582 12.286 1.00 94.19 74 SER A N 1
ATOM 580 C CA . SER A 1 74 ? -12.365 4.582 13.055 1.00 94.19 74 SER A CA 1
ATOM 581 C C . SER A 1 74 ? -11.991 4.622 14.536 1.00 94.19 74 SER A C 1
ATOM 583 O O . SER A 1 74 ? -12.875 4.587 15.389 1.00 94.19 74 SER A O 1
ATOM 585 N N . MET A 1 75 ? -10.698 4.690 14.864 1.00 93.56 75 MET A N 1
ATOM 586 C CA . MET A 1 75 ? -10.264 4.797 16.261 1.00 93.56 75 MET A CA 1
ATOM 587 C C . MET A 1 75 ? -10.784 6.070 16.921 1.00 93.56 75 MET A C 1
ATOM 589 O O . MET A 1 75 ? -11.243 6.008 18.059 1.00 93.56 75 MET A O 1
ATOM 593 N N . LEU A 1 76 ? -10.776 7.197 16.203 1.00 94.19 76 LEU A N 1
ATOM 594 C CA . LEU A 1 76 ? -11.345 8.453 16.686 1.00 94.19 76 LEU A CA 1
ATOM 595 C C . LEU A 1 76 ? -12.857 8.329 16.942 1.00 94.19 76 LEU A C 1
ATOM 597 O O . LEU A 1 76 ? -13.342 8.771 17.979 1.00 94.19 76 LEU A O 1
ATOM 601 N N . ALA A 1 77 ? -13.603 7.681 16.043 1.00 93.38 77 ALA A N 1
ATOM 602 C CA . ALA A 1 77 ? -15.036 7.444 16.221 1.00 93.38 77 ALA A CA 1
ATOM 603 C C . ALA A 1 77 ? -15.334 6.550 17.439 1.00 93.38 77 ALA A C 1
ATOM 605 O O . ALA A 1 77 ? -16.221 6.873 18.228 1.00 93.38 77 ALA A O 1
ATOM 606 N N . ILE A 1 78 ? -14.572 5.465 17.626 1.00 91.44 78 ILE A N 1
ATOM 607 C CA . ILE A 1 78 ? -14.694 4.576 18.796 1.00 91.44 78 ILE A CA 1
ATOM 608 C C . ILE A 1 78 ? -14.351 5.336 20.084 1.00 91.44 78 ILE A C 1
ATOM 610 O O . ILE A 1 78 ? -15.069 5.214 21.073 1.00 91.44 78 ILE A O 1
ATOM 614 N N . TYR A 1 79 ? -13.303 6.165 20.064 1.00 91.94 79 TYR A N 1
ATOM 615 C CA . TYR A 1 79 ? -12.923 7.018 21.194 1.00 91.94 79 TYR A CA 1
ATOM 616 C C . TYR A 1 79 ? -14.042 7.995 21.597 1.00 91.94 79 TYR A C 1
ATOM 618 O O . TYR A 1 79 ? -14.281 8.209 22.781 1.00 91.94 79 TYR A O 1
ATOM 626 N N . LEU A 1 80 ? -14.784 8.529 20.622 1.00 94.69 80 LEU A N 1
ATOM 627 C CA . LEU A 1 80 ? -15.954 9.390 20.835 1.00 94.69 80 LEU A CA 1
ATOM 628 C C . LEU A 1 80 ? -17.253 8.618 21.156 1.00 94.69 80 LEU A C 1
ATOM 630 O O . LEU A 1 80 ? -18.328 9.212 21.147 1.00 94.69 80 LEU A O 1
ATOM 634 N N . ASN A 1 81 ? -17.181 7.315 21.454 1.00 92.12 81 ASN A N 1
ATOM 635 C CA . ASN A 1 81 ? -18.316 6.412 21.714 1.00 92.12 81 ASN A CA 1
ATOM 636 C C . ASN A 1 81 ? -19.250 6.140 20.511 1.00 92.12 81 ASN A C 1
ATOM 638 O O . ASN A 1 81 ? -20.299 5.512 20.668 1.00 92.12 81 ASN A O 1
ATOM 642 N N . TYR A 1 82 ? -18.869 6.508 19.282 1.00 93.00 82 TYR A N 1
ATOM 643 C CA . TYR A 1 82 ? -19.620 6.181 18.060 1.00 93.00 82 TYR A CA 1
ATOM 644 C C . TYR A 1 82 ? -19.285 4.772 17.540 1.00 93.00 82 TYR A C 1
ATOM 646 O O . TYR A 1 82 ? -18.736 4.597 16.448 1.00 93.00 82 TYR A O 1
ATOM 654 N N . GLN A 1 83 ? -19.645 3.743 18.312 1.00 90.12 83 GLN A N 1
ATOM 655 C CA . GLN A 1 83 ? -19.249 2.349 18.066 1.00 90.12 83 GLN A CA 1
ATOM 656 C C . GLN A 1 83 ? -19.678 1.809 16.689 1.00 90.12 83 GLN A C 1
ATOM 658 O O . GLN A 1 83 ? -18.898 1.141 16.008 1.00 90.12 83 GLN A O 1
ATOM 663 N N . VAL A 1 84 ? -20.917 2.093 16.268 1.00 91.25 84 VAL A N 1
ATOM 664 C CA . VAL A 1 84 ? -21.465 1.597 14.992 1.00 91.25 84 VAL A CA 1
ATOM 665 C C . VAL A 1 84 ? -20.736 2.232 13.810 1.00 91.25 84 VAL A C 1
ATOM 667 O O . VAL A 1 84 ? -20.273 1.518 12.923 1.00 91.25 84 VAL A O 1
ATOM 670 N N . ALA A 1 85 ? -20.578 3.558 13.820 1.00 93.19 85 ALA A N 1
ATOM 671 C CA . ALA A 1 85 ? -19.874 4.281 12.764 1.00 93.19 85 ALA A CA 1
ATOM 672 C C . ALA A 1 85 ? -18.402 3.852 12.679 1.00 93.19 85 ALA A C 1
ATOM 674 O O . ALA A 1 85 ? -17.920 3.535 11.593 1.00 93.19 85 ALA A O 1
ATOM 675 N N . GLY A 1 86 ? -17.718 3.752 13.825 1.00 93.88 86 GLY A N 1
ATOM 676 C CA . GLY A 1 86 ? -16.344 3.255 13.894 1.00 93.88 86 GLY A CA 1
ATOM 677 C C . GLY A 1 86 ? -16.203 1.859 13.287 1.00 93.88 86 GLY A C 1
ATOM 678 O O . GLY A 1 86 ? -15.338 1.644 12.446 1.00 93.88 86 GLY A O 1
ATOM 679 N N . SER A 1 87 ? -17.111 0.931 13.607 1.00 91.38 87 SER A N 1
ATOM 680 C CA . SER A 1 87 ? -17.079 -0.426 13.043 1.00 91.38 87 SER A CA 1
ATOM 681 C C . SER A 1 87 ? -17.218 -0.455 11.515 1.00 91.38 87 SER A C 1
ATOM 683 O O . SER A 1 87 ? -16.535 -1.244 10.861 1.00 91.38 87 SER A O 1
ATOM 685 N N . TRP A 1 88 ? -18.080 0.383 10.930 1.00 94.81 88 TRP A N 1
ATOM 686 C CA . TRP A 1 88 ? -18.231 0.471 9.472 1.00 94.81 88 TRP A CA 1
ATOM 687 C C . TRP A 1 88 ? -16.997 1.073 8.799 1.00 94.81 88 TRP A C 1
ATOM 689 O O . TRP A 1 88 ? -16.512 0.531 7.804 1.00 94.81 88 TRP A O 1
ATOM 699 N N . ILE A 1 89 ? -16.456 2.154 9.367 1.00 95.44 89 ILE A N 1
ATOM 700 C CA . ILE A 1 89 ? -15.234 2.800 8.870 1.00 95.44 89 ILE A CA 1
ATOM 701 C C . ILE A 1 89 ? -14.048 1.827 8.955 1.00 95.44 89 ILE A C 1
ATOM 703 O O . ILE A 1 89 ? -13.264 1.725 8.010 1.00 95.44 89 ILE A O 1
ATOM 707 N N . PHE A 1 90 ? -13.947 1.057 10.043 1.00 94.12 90 PHE A N 1
ATOM 708 C CA . PHE A 1 90 ? -12.937 0.014 10.188 1.00 94.12 90 PHE A CA 1
ATOM 709 C C . PHE A 1 90 ? -13.062 -1.049 9.094 1.00 94.12 90 PHE A C 1
ATOM 711 O O . PHE A 1 90 ? -12.077 -1.357 8.425 1.00 94.12 90 PHE A O 1
ATOM 718 N N . GLY A 1 91 ? -14.270 -1.563 8.850 1.00 94.69 91 GLY A N 1
ATOM 719 C CA . GLY A 1 91 ? -14.515 -2.525 7.773 1.00 94.69 91 GLY A CA 1
ATOM 720 C C . GLY A 1 91 ? -14.094 -1.992 6.400 1.00 94.69 91 GLY A C 1
ATOM 721 O O . GLY A 1 91 ? -13.409 -2.689 5.651 1.00 94.69 91 GLY A O 1
ATOM 722 N N . LEU A 1 92 ? -14.418 -0.731 6.098 1.00 96.19 92 LEU A N 1
ATOM 723 C CA . LEU A 1 92 ? -14.002 -0.079 4.854 1.00 96.19 92 LEU A CA 1
ATOM 724 C C . LEU A 1 92 ? -12.475 0.043 4.743 1.00 96.19 92 LEU A C 1
ATOM 726 O O . LEU A 1 92 ? -11.917 -0.196 3.671 1.00 96.19 92 LEU A O 1
ATOM 730 N N . SER A 1 93 ? -11.790 0.361 5.846 1.00 95.56 93 SER A N 1
ATOM 731 C CA . SER A 1 93 ? -10.324 0.406 5.866 1.00 95.56 93 SER A CA 1
ATOM 732 C C . SER A 1 93 ? -9.710 -0.948 5.493 1.00 95.56 93 SER A C 1
ATOM 734 O O . SER A 1 93 ? -8.838 -1.014 4.631 1.00 95.56 93 SER A O 1
ATOM 736 N N . LEU A 1 94 ? -10.242 -2.051 6.033 1.00 94.88 94 LEU A N 1
ATOM 737 C CA . LEU A 1 94 ? -9.759 -3.399 5.728 1.00 94.88 94 LEU A CA 1
ATOM 738 C C . LEU A 1 94 ? -9.955 -3.767 4.253 1.00 94.88 94 LEU A C 1
ATOM 740 O O . LEU A 1 94 ? -9.079 -4.398 3.665 1.00 94.88 94 LEU A O 1
ATOM 744 N N . ILE A 1 95 ? -11.058 -3.343 3.632 1.00 97.00 95 ILE A N 1
ATOM 745 C CA . ILE A 1 95 ? -11.297 -3.562 2.197 1.00 97.00 95 ILE A CA 1
ATOM 746 C C . ILE A 1 95 ? -10.243 -2.830 1.352 1.00 97.00 95 ILE A C 1
ATOM 748 O O . ILE A 1 95 ? -9.687 -3.417 0.422 1.00 97.00 95 ILE A O 1
ATOM 752 N N . LEU A 1 96 ? -9.912 -1.579 1.692 1.00 96.25 96 LEU A N 1
ATOM 753 C CA . LEU A 1 96 ? -8.838 -0.841 1.016 1.00 96.25 96 LEU A CA 1
ATOM 754 C C . LEU A 1 96 ? -7.464 -1.487 1.234 1.00 96.25 96 LEU A C 1
ATOM 756 O O . LEU A 1 96 ? -6.658 -1.540 0.301 1.00 96.25 96 LEU A O 1
ATOM 760 N N . LEU A 1 97 ? -7.199 -2.019 2.430 1.00 95.50 97 LEU A N 1
ATOM 761 C CA . LEU A 1 97 ? -5.963 -2.748 2.709 1.00 95.50 97 LEU A CA 1
ATOM 762 C C . LEU A 1 97 ? -5.866 -4.028 1.871 1.00 95.50 97 LEU A C 1
ATOM 764 O O . LEU A 1 97 ? -4.827 -4.293 1.270 1.00 95.50 97 LEU A O 1
ATOM 768 N N . LEU A 1 98 ? -6.953 -4.799 1.777 1.00 96.50 98 LEU A N 1
ATOM 769 C CA . LEU A 1 98 ? -7.024 -5.988 0.924 1.00 96.50 98 LEU A CA 1
ATOM 770 C C . LEU A 1 98 ? -6.795 -5.634 -0.547 1.00 96.50 98 LEU A C 1
ATOM 772 O O . LEU A 1 98 ? -6.060 -6.339 -1.237 1.00 96.50 98 LEU A O 1
ATOM 776 N N . TRP A 1 99 ? -7.355 -4.518 -1.016 1.00 97.12 99 TRP A N 1
ATOM 777 C CA . TRP A 1 99 ? -7.104 -4.015 -2.364 1.00 97.12 99 TRP A CA 1
ATOM 778 C C . TRP A 1 99 ? -5.627 -3.651 -2.587 1.00 97.12 99 TRP A C 1
ATOM 780 O O . TRP A 1 99 ? -5.036 -4.045 -3.594 1.00 97.12 99 TRP A O 1
ATOM 790 N N . SER A 1 100 ? -4.997 -2.963 -1.630 1.00 96.25 1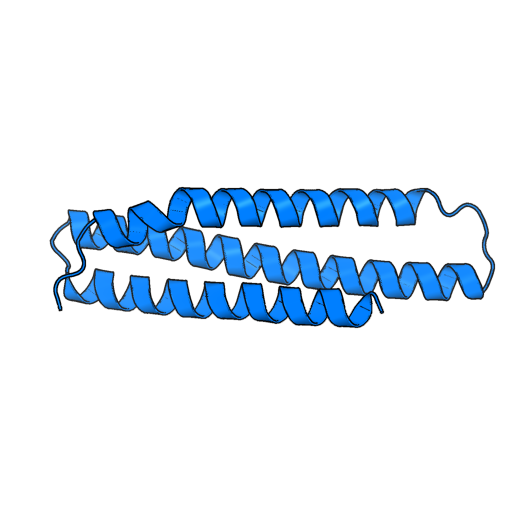00 SER A N 1
ATOM 791 C CA . SER A 1 100 ? -3.561 -2.650 -1.661 1.00 96.25 100 SER A CA 1
ATOM 792 C C . SER A 1 100 ? -2.696 -3.917 -1.755 1.00 96.25 100 SER A C 1
ATOM 794 O O . SER A 1 100 ? -1.799 -4.014 -2.599 1.00 96.25 100 SER A O 1
ATOM 796 N N . LEU A 1 101 ? -3.018 -4.940 -0.957 1.00 95.25 101 LEU A N 1
ATOM 797 C CA . LEU A 1 101 ? -2.333 -6.234 -0.976 1.00 95.25 101 LEU A CA 1
ATOM 798 C C . LEU A 1 101 ? -2.554 -6.996 -2.286 1.00 95.25 101 LEU A C 1
ATOM 800 O O . LEU A 1 101 ? -1.616 -7.589 -2.818 1.00 95.25 101 LEU A O 1
ATOM 804 N N . TRP A 1 102 ? -3.760 -6.951 -2.848 1.00 96.12 102 TRP A N 1
ATOM 805 C CA . TRP A 1 102 ? -4.042 -7.549 -4.151 1.00 96.12 102 TRP A CA 1
ATOM 806 C C . TRP A 1 102 ? -3.186 -6.925 -5.259 1.00 96.12 102 TRP A C 1
ATOM 808 O O . TRP A 1 102 ? -2.589 -7.637 -6.070 1.00 96.12 102 TRP A O 1
ATOM 818 N N . LEU A 1 103 ? -3.053 -5.595 -5.257 1.00 94.94 103 LEU A N 1
ATOM 819 C CA . LEU A 1 103 ? -2.156 -4.889 -6.172 1.00 94.94 103 LEU A CA 1
ATOM 820 C C . LEU A 1 103 ? -0.684 -5.286 -5.958 1.00 94.94 103 LEU A C 1
ATOM 822 O O . LEU A 1 103 ? 0.041 -5.418 -6.942 1.00 94.94 103 LEU A O 1
ATOM 826 N N . SER A 1 104 ? -0.261 -5.558 -4.717 1.00 94.25 104 SER A N 1
ATOM 827 C CA . SER A 1 104 ? 1.073 -6.109 -4.416 1.00 94.25 104 SER A CA 1
ATOM 828 C C . SER A 1 104 ? 1.311 -7.449 -5.109 1.00 94.25 104 SER A C 1
ATOM 830 O O . SER A 1 104 ? 2.353 -7.656 -5.729 1.00 94.25 104 SER A O 1
ATOM 832 N N . VAL A 1 105 ? 0.326 -8.350 -5.070 1.00 93.88 105 VAL A N 1
ATOM 833 C CA . VAL A 1 105 ? 0.401 -9.640 -5.774 1.00 93.88 105 VAL A CA 1
ATOM 834 C C . VAL A 1 105 ? 0.457 -9.436 -7.291 1.00 93.88 105 VAL A C 1
ATOM 836 O O . VAL A 1 105 ? 1.208 -10.127 -7.981 1.00 93.88 105 VAL A O 1
ATOM 839 N N . ALA A 1 106 ? -0.313 -8.486 -7.827 1.00 93.19 106 ALA A N 1
ATOM 840 C CA . ALA A 1 106 ? -0.282 -8.153 -9.250 1.00 93.19 106 ALA A CA 1
ATOM 841 C C . ALA A 1 106 ? 1.072 -7.562 -9.692 1.00 93.19 106 ALA A C 1
ATOM 843 O O . ALA A 1 106 ? 1.556 -7.908 -10.767 1.00 93.19 106 ALA A O 1
ATOM 844 N N . GLU A 1 107 ? 1.702 -6.717 -8.871 1.00 93.94 107 GLU A N 1
ATOM 845 C CA . GLU A 1 107 ? 3.037 -6.161 -9.137 1.00 93.94 107 GLU A CA 1
ATOM 846 C C . GLU A 1 107 ? 4.108 -7.253 -9.180 1.00 93.94 107 GLU A C 1
ATOM 848 O O . GLU A 1 107 ? 4.892 -7.295 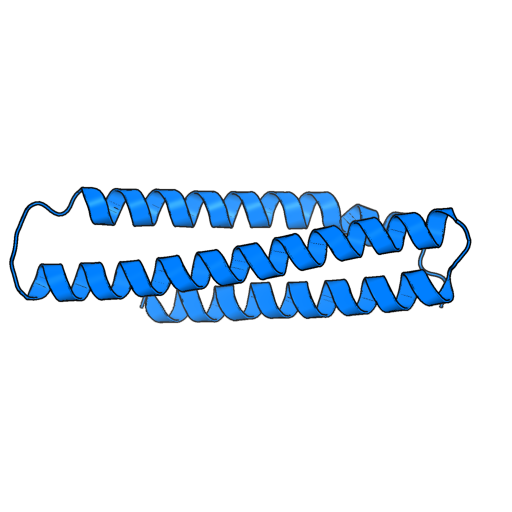-10.129 1.00 93.94 107 GLU A O 1
ATOM 853 N N . ILE A 1 108 ? 4.084 -8.186 -8.221 1.00 90.50 108 ILE A N 1
ATOM 854 C CA . ILE A 1 108 ? 5.017 -9.321 -8.178 1.00 90.50 108 ILE A CA 1
ATOM 855 C C . ILE A 1 108 ? 4.858 -10.204 -9.423 1.00 90.50 108 ILE A C 1
ATOM 857 O O . ILE A 1 108 ? 5.855 -10.631 -10.001 1.00 90.50 108 ILE A O 1
ATOM 861 N N . ARG A 1 109 ? 3.630 -10.429 -9.906 1.00 88.62 109 ARG A N 1
ATOM 862 C CA . ARG A 1 109 ? 3.399 -11.224 -11.126 1.00 88.62 109 ARG A CA 1
ATOM 863 C C . ARG A 1 109 ? 3.911 -10.584 -12.419 1.00 88.62 109 ARG A C 1
ATOM 865 O O . ARG A 1 109 ? 4.076 -11.302 -13.389 1.00 88.62 109 ARG A O 1
ATOM 872 N N . ILE A 1 110 ? 4.159 -9.273 -12.448 1.00 84.00 110 ILE A N 1
ATOM 873 C CA . ILE A 1 110 ? 4.778 -8.589 -13.602 1.00 84.00 110 ILE A CA 1
ATOM 874 C C . ILE A 1 110 ? 6.311 -8.673 -13.545 1.00 84.00 110 ILE A C 1
ATOM 876 O O . ILE A 1 110 ? 6.980 -8.411 -14.543 1.00 84.00 110 ILE A O 1
ATOM 880 N N . SER A 1 111 ? 6.867 -8.995 -12.372 1.00 63.06 111 SER A N 1
ATOM 881 C CA . SER A 1 111 ? 8.311 -9.129 -12.158 1.00 63.06 111 SER A CA 1
ATOM 882 C C . SER A 1 111 ? 8.892 -10.480 -12.594 1.00 63.06 111 SER A C 1
ATOM 884 O O . SER A 1 111 ? 10.114 -10.602 -12.629 1.00 63.06 111 SER A O 1
ATOM 886 N N . VAL A 1 112 ? 8.029 -11.446 -12.939 1.00 55.59 112 VAL A N 1
ATOM 887 C CA . VAL A 1 112 ? 8.359 -12.740 -13.565 1.00 55.59 112 VAL A CA 1
ATOM 888 C C . VAL A 1 112 ? 8.013 -12.660 -15.045 1.00 55.59 112 VAL A C 1
ATOM 890 O O . VAL A 1 112 ? 8.846 -13.109 -15.859 1.00 55.59 112 VAL A O 1
#

Radius of gyration: 18.11 Å; chains: 1; bounding box: 44×22×50 Å

InterPro domains:
  IPR021279 Protein of unknown function DUF2721 [PF11026] (5-112)

Foldseek 3Di:
DFDDLVVLVVCVVVLVVVLVVLVVLLVVLVVVLVPDPDDDPVNVVVNVLSVVLNVLSVLLNVLSVVLNVLSVVLSVCVVVVVRVVSVVSNVVSVVSNVVSVVSVVVSVVSVD

Sequence (112 aa):
MNITLTTPAMLFPAISLLLLAYTNRFVTLASIIRNFVDNSDSTHKQIANLRKRIQLIKRMQEAGVASFFLCVLSMLAIYLNYQVAGSWIFGLSLILLLWSLWLSVAEIRISV